Protein AF-A0A7C3W3I1-F1 (afdb_monomer_lite)

Sequence (43 aa):
PAGANQIVGRLEGIGLLREITG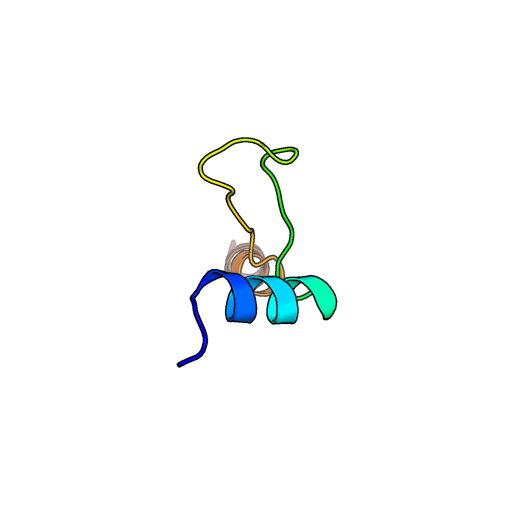YARNRRFRFEPYLRLFEEGGE

pLDDT: mean 87.41, std 11.2, range [49.44, 95.44]

Secondary structure (DSSP, 8-state):
---HHHHHHHHHHTTSSEE-STT-SS--EE-HHHHHHHHTT--

Foldseek 3Di:
DQDPVNVVVVCVVVVQWDWDPPPDPPIDIDRVVVVVVVVVPPD

Structure (mmCIF, N/CA/C/O backbone):
data_AF-A0A7C3W3I1-F1
#
_entry.id   AF-A0A7C3W3I1-F1
#
loop_
_atom_site.group_PDB
_atom_site.id
_atom_site.type_symbol
_atom_site.label_atom_id
_atom_site.label_alt_id
_atom_site.label_comp_id
_atom_site.label_asym_id
_atom_site.label_entity_id
_atom_site.label_seq_id
_atom_site.pdbx_PDB_ins_code
_atom_site.Cartn_x
_atom_site.Cartn_y
_atom_site.Cartn_z
_atom_site.occupancy
_atom_site.B_iso_or_equiv
_atom_site.auth_seq_id
_atom_site.auth_comp_id
_atom_site.auth_asym_id
_atom_site.auth_atom_id
_atom_site.pdbx_PDB_model_num
ATOM 1 N N . PRO A 1 1 ? 20.478 -10.719 1.820 1.00 62.78 1 PRO A N 1
ATOM 2 C CA . PRO A 1 1 ? 19.803 -9.536 2.408 1.00 62.78 1 PRO A CA 1
ATOM 3 C C . PRO A 1 1 ? 18.623 -9.149 1.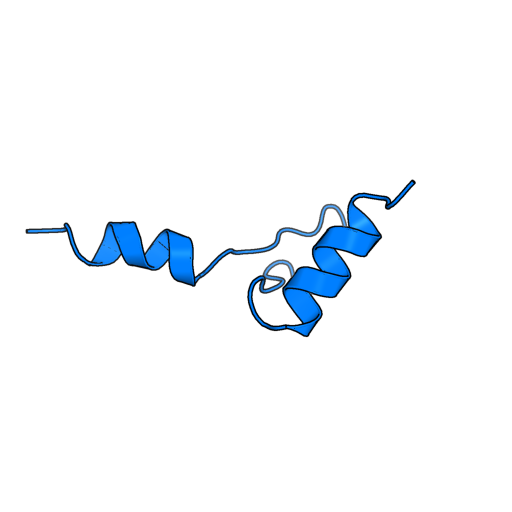513 1.00 62.78 1 PRO A C 1
ATOM 5 O O . PRO A 1 1 ? 18.808 -9.056 0.303 1.00 62.78 1 PRO A O 1
ATOM 8 N N . ALA A 1 2 ? 17.422 -8.993 2.067 1.00 68.81 2 ALA A N 1
ATOM 9 C CA . ALA A 1 2 ? 16.287 -8.492 1.297 1.00 68.81 2 ALA A CA 1
ATOM 10 C C . ALA A 1 2 ? 16.465 -6.981 1.093 1.00 68.81 2 ALA A C 1
ATOM 12 O O . ALA A 1 2 ? 16.551 -6.229 2.061 1.00 68.81 2 ALA A O 1
ATOM 13 N N . GLY A 1 3 ? 16.576 -6.533 -0.157 1.00 89.94 3 GLY A N 1
ATOM 14 C CA . GLY A 1 3 ? 16.606 -5.103 -0.462 1.00 89.94 3 GLY A CA 1
ATOM 15 C C . GLY A 1 3 ? 15.241 -4.461 -0.214 1.00 89.94 3 GLY A C 1
AT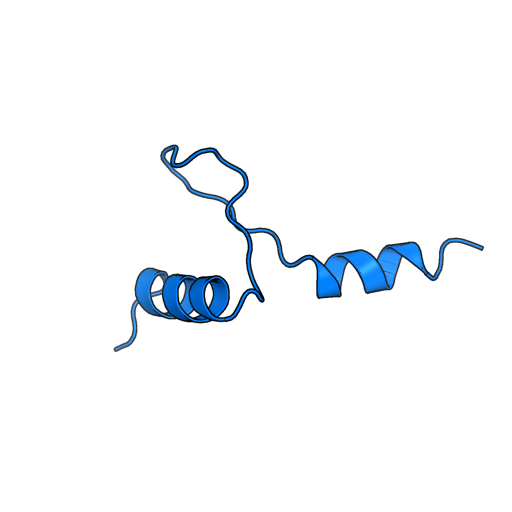OM 16 O O . GLY A 1 3 ? 14.213 -5.131 -0.327 1.00 89.94 3 GLY A O 1
ATOM 17 N N . ALA A 1 4 ? 15.211 -3.153 0.051 1.00 89.62 4 ALA A N 1
ATOM 18 C CA . ALA A 1 4 ? 13.962 -2.418 0.279 1.00 89.62 4 ALA A CA 1
ATOM 19 C C . ALA A 1 4 ? 12.940 -2.633 -0.857 1.00 89.62 4 ALA A C 1
ATOM 21 O O . ALA A 1 4 ? 11.759 -2.846 -0.600 1.00 89.62 4 ALA A O 1
ATOM 22 N N . ASN A 1 5 ? 13.411 -2.700 -2.108 1.00 89.56 5 ASN A N 1
ATOM 23 C CA . ASN A 1 5 ? 12.570 -2.988 -3.273 1.00 89.56 5 ASN A CA 1
ATOM 24 C C . ASN A 1 5 ? 11.872 -4.357 -3.205 1.00 89.56 5 ASN A C 1
ATOM 26 O O . ASN A 1 5 ? 10.726 -4.469 -3.630 1.00 89.56 5 ASN A O 1
ATOM 30 N N . GLN A 1 6 ? 12.535 -5.389 -2.671 1.00 93.06 6 GLN A N 1
ATOM 31 C CA . GLN A 1 6 ? 11.947 -6.726 -2.544 1.00 93.06 6 GLN A CA 1
ATOM 32 C C . GLN A 1 6 ? 10.835 -6.736 -1.487 1.00 93.06 6 GLN A C 1
ATOM 34 O O . GLN A 1 6 ? 9.782 -7.331 -1.701 1.00 93.06 6 GLN A O 1
ATOM 39 N N . ILE A 1 7 ? 11.057 -6.046 -0.365 1.00 93.50 7 ILE A N 1
AT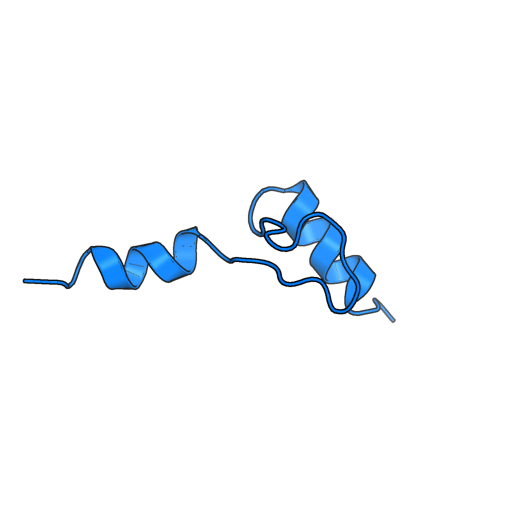OM 40 C CA . ILE A 1 7 ? 10.074 -5.933 0.717 1.00 93.50 7 ILE A CA 1
ATOM 41 C C . ILE A 1 7 ? 8.841 -5.179 0.218 1.00 93.50 7 ILE A C 1
ATOM 43 O O . ILE A 1 7 ? 7.728 -5.684 0.328 1.00 93.50 7 ILE A O 1
ATOM 47 N N . VAL A 1 8 ? 9.042 -4.010 -0.394 1.00 92.88 8 VAL A N 1
ATOM 48 C CA . VAL A 1 8 ? 7.945 -3.188 -0.921 1.00 92.88 8 VAL A CA 1
ATOM 49 C C . VAL A 1 8 ? 7.159 -3.935 -2.000 1.00 92.88 8 VAL A C 1
ATOM 51 O O . VAL A 1 8 ? 5.936 -3.915 -1.954 1.00 92.88 8 VAL A O 1
ATOM 54 N N . GLY A 1 9 ? 7.828 -4.660 -2.905 1.00 93.56 9 GLY A N 1
ATOM 55 C CA . GLY A 1 9 ? 7.149 -5.476 -3.918 1.00 93.56 9 GLY A CA 1
ATOM 56 C C . GLY A 1 9 ? 6.296 -6.597 -3.320 1.00 93.56 9 GLY A C 1
ATOM 57 O O . GLY A 1 9 ? 5.182 -6.834 -3.773 1.00 93.56 9 GLY A O 1
ATOM 58 N N . ARG A 1 10 ? 6.764 -7.255 -2.250 1.00 94.81 10 ARG A N 1
ATOM 59 C CA . ARG A 1 10 ? 5.958 -8.267 -1.548 1.00 94.81 10 ARG A CA 1
ATOM 60 C C . ARG A 1 10 ? 4.735 -7.651 -0.863 1.00 94.81 10 ARG A C 1
ATOM 62 O O . ARG A 1 10 ? 3.668 -8.251 -0.901 1.00 94.81 10 ARG A O 1
ATOM 69 N N . LEU A 1 11 ? 4.891 -6.485 -0.235 1.00 94.25 11 LEU A N 1
ATOM 70 C CA . LEU A 1 11 ? 3.800 -5.785 0.454 1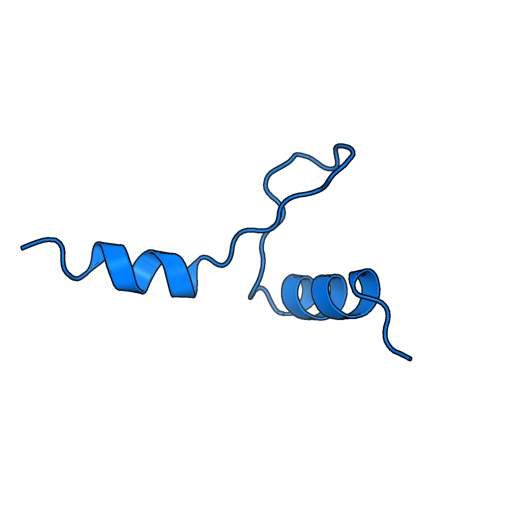.00 94.25 11 LEU A CA 1
ATOM 71 C C . LEU A 1 11 ? 2.767 -5.201 -0.523 1.00 94.25 11 LEU A C 1
ATOM 73 O O . LEU A 1 11 ? 1.576 -5.196 -0.226 1.00 94.25 11 LEU A O 1
ATOM 77 N N . GLU A 1 12 ? 3.205 -4.741 -1.692 1.00 94.12 12 GLU A N 1
ATOM 78 C CA . GLU A 1 12 ? 2.308 -4.322 -2.771 1.00 94.12 12 GLU A CA 1
ATOM 79 C C . GLU A 1 12 ? 1.576 -5.521 -3.393 1.00 94.12 12 GLU A C 1
ATOM 81 O O . GLU A 1 12 ? 0.360 -5.474 -3.551 1.00 94.12 12 GLU A O 1
ATOM 86 N N . GLY A 1 13 ? 2.267 -6.642 -3.629 1.00 94.00 13 GLY A N 1
ATOM 87 C CA . GLY A 1 13 ? 1.662 -7.856 -4.190 1.00 94.00 13 GLY A CA 1
ATOM 88 C C . GLY A 1 13 ? 0.562 -8.489 -3.326 1.00 94.00 13 GLY A C 1
ATOM 89 O O . GLY A 1 13 ? -0.314 -9.164 -3.858 1.00 94.00 13 GLY A O 1
ATOM 90 N N . ILE A 1 14 ? 0.569 -8.255 -2.008 1.00 94.75 14 ILE A N 1
ATOM 91 C CA . ILE A 1 14 ? -0.519 -8.664 -1.096 1.00 94.75 14 ILE A CA 1
ATOM 92 C C . ILE A 1 14 ? -1.596 -7.578 -0.910 1.00 94.75 14 ILE A C 1
ATOM 94 O O . ILE A 1 14 ? -2.521 -7.767 -0.125 1.00 94.75 14 ILE A O 1
ATOM 98 N N . GLY A 1 15 ? -1.468 -6.431 -1.585 1.00 91.75 15 GLY A N 1
ATOM 99 C CA . GLY A 1 15 ? -2.415 -5.314 -1.524 1.00 91.75 15 GLY A CA 1
ATOM 100 C C . GLY A 1 15 ? -2.285 -4.400 -0.300 1.00 91.75 15 GLY A C 1
ATOM 101 O O . GLY A 1 15 ? -3.142 -3.544 -0.098 1.00 91.75 15 GLY A O 1
ATOM 102 N N . LEU A 1 16 ? -1.235 -4.547 0.521 1.00 93.25 16 LEU A N 1
ATOM 103 C CA . LEU A 1 16 ? -1.019 -3.699 1.704 1.00 93.25 16 LEU A CA 1
ATOM 104 C C . LEU A 1 16 ? -0.548 -2.291 1.317 1.00 93.25 16 LEU A C 1
ATOM 106 O O . LEU A 1 16 ? -0.936 -1.299 1.934 1.00 93.25 16 LEU A O 1
ATOM 110 N N . LEU A 1 17 ? 0.312 -2.216 0.301 1.00 95.44 17 LEU A N 1
ATOM 111 C CA . LEU A 1 17 ? 0.829 -0.972 -0.254 1.00 95.44 17 LEU A CA 1
ATOM 112 C C . LEU A 1 17 ? 0.279 -0.744 -1.657 1.00 95.44 17 LEU A C 1
ATOM 114 O O . LEU A 1 17 ? 0.175 -1.677 -2.446 1.00 95.44 17 LEU A O 1
ATOM 118 N N . ARG A 1 18 ? 0.006 0.517 -1.992 1.00 94.25 18 ARG A N 1
ATOM 119 C CA . ARG A 1 18 ? -0.394 0.928 -3.340 1.00 94.25 18 ARG A CA 1
ATOM 120 C C . ARG A 1 18 ? 0.563 1.970 -3.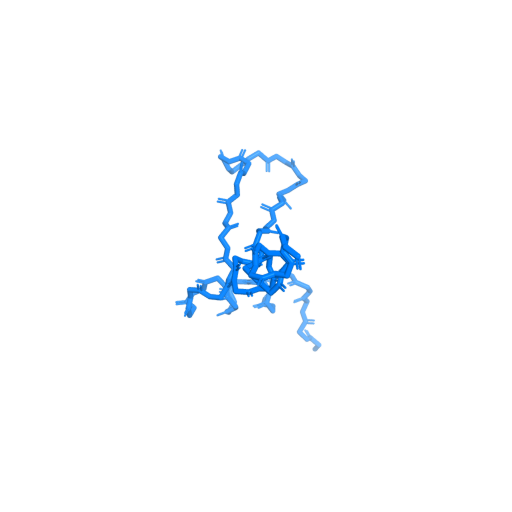893 1.00 94.25 18 ARG A C 1
ATOM 122 O O . ARG A 1 18 ? 0.843 2.964 -3.229 1.00 94.25 18 ARG A O 1
ATOM 129 N N . GLU A 1 19 ? 1.060 1.753 -5.102 1.00 94.88 19 GLU A N 1
ATOM 130 C CA . GLU A 1 19 ? 1.833 2.754 -5.838 1.00 94.88 19 GLU A CA 1
ATOM 131 C C . GLU A 1 19 ? 0.921 3.927 -6.237 1.00 94.88 19 GLU A C 1
ATOM 133 O O . GLU A 1 19 ? -0.217 3.720 -6.659 1.00 94.88 19 GLU A O 1
ATOM 138 N N . ILE A 1 20 ? 1.396 5.161 -6.036 1.00 95.00 20 ILE A N 1
ATOM 139 C CA . ILE A 1 20 ? 0.600 6.380 -6.290 1.00 95.00 20 ILE A CA 1
ATOM 140 C C . ILE A 1 20 ? 1.288 7.382 -7.224 1.00 95.00 20 ILE A C 1
ATOM 142 O O . ILE A 1 20 ? 0.792 8.490 -7.406 1.00 95.00 20 ILE A O 1
ATOM 146 N N . THR A 1 21 ? 2.455 7.040 -7.770 1.00 93.56 21 THR A N 1
ATOM 147 C CA . THR A 1 21 ? 3.283 7.942 -8.586 1.00 93.56 21 THR A CA 1
ATOM 148 C C . THR A 1 21 ? 3.230 7.640 -10.082 1.00 93.56 21 THR A C 1
ATOM 150 O O . THR A 1 21 ? 3.927 8.303 -10.846 1.00 93.56 21 THR A O 1
ATOM 153 N N . GLY A 1 22 ? 2.427 6.666 -10.522 1.00 91.94 22 GLY A N 1
ATOM 154 C CA . GLY A 1 22 ? 2.305 6.318 -11.937 1.00 91.94 22 GLY A CA 1
ATOM 155 C C . GLY A 1 22 ? 3.608 5.773 -12.525 1.00 91.94 22 GLY A C 1
ATOM 156 O O . GLY A 1 22 ? 3.925 6.052 -13.677 1.00 91.94 22 GLY A O 1
ATOM 157 N N . TYR A 1 23 ? 4.383 5.031 -11.730 1.00 88.44 23 TYR A N 1
ATOM 158 C CA . TYR A 1 23 ? 5.670 4.437 -12.119 1.00 88.44 23 TYR A CA 1
ATOM 159 C C . TYR A 1 23 ? 6.808 5.442 -12.402 1.00 88.44 23 TYR A C 1
ATOM 161 O O . TYR A 1 23 ? 7.807 5.091 -13.033 1.00 88.44 23 TYR A O 1
ATOM 169 N N . ALA A 1 24 ? 6.716 6.671 -11.886 1.00 92.62 24 ALA A N 1
ATOM 170 C CA . ALA A 1 24 ? 7.794 7.659 -11.956 1.00 92.62 24 ALA A CA 1
ATOM 171 C C . ALA A 1 24 ? 9.029 7.279 -11.102 1.00 92.62 24 ALA A C 1
ATOM 173 O O . ALA A 1 24 ? 8.995 6.390 -10.249 1.00 92.62 24 ALA A O 1
ATOM 174 N N . ARG A 1 25 ? 10.157 7.982 -11.295 1.00 89.44 25 ARG A N 1
ATOM 175 C CA . ARG A 1 25 ? 11.329 7.845 -10.402 1.00 89.44 25 ARG A CA 1
ATOM 176 C C . ARG A 1 25 ? 10.967 8.317 -8.987 1.00 89.44 25 ARG A C 1
ATOM 178 O O . ARG A 1 25 ? 10.125 9.191 -8.825 1.00 89.44 25 ARG A O 1
ATOM 185 N N . ASN A 1 26 ? 11.654 7.786 -7.969 1.00 89.12 26 ASN A N 1
ATOM 186 C CA . ASN A 1 26 ? 11.345 8.035 -6.549 1.00 89.12 26 ASN A CA 1
ATOM 187 C C . ASN A 1 26 ? 9.915 7.605 -6.172 1.00 89.12 26 ASN A C 1
ATOM 189 O O . ASN A 1 26 ? 9.172 8.364 -5.548 1.00 89.12 26 ASN A O 1
ATOM 193 N N . ARG A 1 27 ? 9.540 6.383 -6.581 1.00 92.50 27 ARG A N 1
ATOM 194 C CA . ARG A 1 27 ? 8.198 5.824 -6.375 1.00 92.50 27 ARG A CA 1
ATOM 195 C C . ARG A 1 27 ? 7.748 5.949 -4.926 1.00 92.50 27 ARG A C 1
ATOM 197 O O . ARG A 1 27 ? 8.486 5.576 -4.012 1.00 92.50 27 ARG A O 1
ATOM 204 N N . ARG A 1 28 ? 6.519 6.422 -4.731 1.00 93.06 28 ARG A N 1
ATOM 205 C CA . ARG A 1 28 ? 5.876 6.482 -3.415 1.00 93.06 28 ARG A CA 1
ATOM 206 C C . ARG A 1 28 ? 4.773 5.443 -3.335 1.00 93.06 28 ARG A C 1
ATOM 208 O O . ARG A 1 28 ? 4.024 5.237 -4.289 1.00 93.06 28 ARG A O 1
ATOM 215 N N . PHE A 1 29 ? 4.686 4.827 -2.166 1.00 94.69 29 PHE A N 1
ATOM 216 C CA . PHE A 1 29 ? 3.698 3.813 -1.846 1.00 94.69 29 PHE A CA 1
ATOM 217 C C . PHE A 1 29 ? 2.860 4.299 -0.677 1.00 94.69 29 PHE A C 1
ATOM 219 O O . PHE A 1 29 ? 3.391 4.854 0.286 1.00 94.69 29 PHE A O 1
ATOM 226 N N . ARG A 1 30 ? 1.552 4.100 -0.772 1.00 94.44 30 ARG A N 1
ATOM 227 C CA . ARG A 1 30 ? 0.595 4.486 0.252 1.00 94.44 30 ARG A CA 1
ATOM 228 C C . ARG A 1 30 ? 0.134 3.260 1.024 1.00 94.44 30 ARG A C 1
ATOM 230 O O . ARG A 1 30 ? -0.210 2.247 0.418 1.00 94.44 30 ARG A O 1
ATOM 237 N N . PHE A 1 31 ? 0.102 3.383 2.347 1.00 95.19 31 PHE A N 1
ATOM 238 C CA . PHE A 1 31 ? -0.437 2.371 3.245 1.00 95.19 31 PHE A CA 1
ATOM 239 C C . PHE A 1 31 ? -1.858 2.767 3.670 1.00 95.19 31 PHE A C 1
ATOM 241 O O . PHE A 1 31 ? -2.058 3.451 4.669 1.00 95.19 31 PHE A O 1
ATOM 248 N N . GLU A 1 32 ? -2.843 2.375 2.863 1.00 87.81 32 GLU A N 1
ATOM 249 C CA . GLU A 1 32 ? -4.246 2.789 3.022 1.00 87.81 32 GLU A CA 1
ATOM 250 C C . GLU A 1 32 ? -4.853 2.388 4.386 1.00 87.81 32 GLU A C 1
ATOM 252 O O . GLU A 1 32 ? -5.413 3.266 5.040 1.00 87.81 32 GLU A O 1
ATOM 257 N N . PRO A 1 33 ? -4.691 1.144 4.894 1.00 88.19 33 PRO A N 1
ATOM 258 C CA . PRO A 1 33 ? -5.178 0.777 6.228 1.00 88.19 33 PRO A CA 1
ATOM 259 C C . PRO A 1 33 ? -4.649 1.651 7.366 1.00 88.19 33 PRO A C 1
ATOM 261 O O . PRO A 1 33 ? -5.376 1.902 8.317 1.00 88.19 33 PRO A O 1
ATOM 264 N N . TYR A 1 34 ? -3.406 2.127 7.277 1.00 89.62 34 TYR A N 1
ATOM 265 C CA . TYR A 1 34 ? -2.846 3.010 8.298 1.00 89.62 34 TYR A CA 1
ATOM 266 C C . TYR A 1 34 ? -3.470 4.399 8.254 1.00 89.62 34 TYR A C 1
ATOM 268 O O . TYR A 1 34 ? -3.764 4.961 9.299 1.00 89.62 34 TYR A O 1
ATOM 276 N N . LEU A 1 35 ? -3.705 4.940 7.056 1.00 87.06 35 LEU A N 1
ATOM 277 C CA . LEU A 1 35 ? -4.346 6.247 6.908 1.00 87.06 35 LEU A CA 1
ATOM 278 C C . LEU A 1 35 ? -5.783 6.241 7.438 1.00 87.06 35 LEU A C 1
ATOM 280 O O . LEU A 1 35 ? -6.171 7.196 8.102 1.00 87.06 35 LEU A O 1
ATOM 284 N N . ARG A 1 36 ? -6.525 5.143 7.240 1.00 87.12 36 ARG A N 1
ATOM 285 C CA . ARG A 1 36 ? -7.893 4.987 7.767 1.00 87.12 36 ARG A CA 1
ATOM 286 C C . ARG A 1 36 ? -7.985 5.119 9.286 1.00 87.12 36 ARG A C 1
ATOM 288 O O . ARG A 1 36 ? -8.982 5.635 9.775 1.00 87.12 36 ARG A O 1
ATOM 295 N N . LEU A 1 37 ? -6.943 4.727 10.028 1.00 88.31 37 LEU A N 1
ATOM 296 C CA . LEU A 1 37 ? -6.902 4.889 11.491 1.00 88.31 37 LEU A CA 1
ATOM 297 C C . LEU A 1 37 ? -7.036 6.355 11.927 1.00 88.31 37 LEU A C 1
ATOM 299 O O . LEU A 1 37 ? -7.436 6.625 13.053 1.00 88.31 37 LEU A O 1
ATOM 303 N N . PHE A 1 38 ? -6.689 7.295 11.046 1.00 86.50 38 PHE A N 1
ATOM 304 C CA . PHE A 1 38 ? -6.780 8.730 11.305 1.00 86.50 38 PHE A CA 1
ATOM 305 C C . PHE A 1 38 ? -8.060 9.358 10.744 1.00 86.50 38 PHE A C 1
ATOM 307 O O . PHE A 1 38 ? -8.365 10.494 11.089 1.00 86.50 38 PHE A O 1
ATOM 314 N N . GLU A 1 39 ? -8.809 8.645 9.899 1.00 83.38 39 GLU A N 1
ATOM 315 C CA . GLU A 1 39 ? -10.099 9.112 9.375 1.00 83.38 39 GLU A CA 1
ATOM 316 C C . GLU A 1 39 ? -11.247 8.837 10.365 1.00 83.38 39 GLU A C 1
ATOM 318 O O . GLU A 1 39 ? -12.221 9.580 10.389 1.00 83.38 39 GLU A O 1
ATOM 323 N N . GLU A 1 40 ? -11.119 7.818 11.222 1.00 67.81 40 GLU A N 1
ATOM 324 C CA . GLU A 1 40 ? -12.169 7.370 12.158 1.00 67.81 40 GLU A CA 1
ATOM 325 C C . GLU A 1 40 ? -12.172 8.117 13.514 1.00 67.81 40 GLU A C 1
ATOM 327 O O . GLU A 1 40 ? -13.086 7.947 14.313 1.00 67.81 40 GLU A O 1
ATOM 332 N N . GLY A 1 41 ? -11.176 8.974 13.775 1.00 60.50 41 GLY A N 1
ATOM 333 C CA . GLY A 1 41 ? -11.053 9.780 15.004 1.00 60.50 41 GLY A CA 1
ATOM 334 C C . GLY A 1 41 ? -11.333 11.277 14.823 1.00 60.50 41 GLY A C 1
ATOM 335 O O . GLY A 1 41 ? -10.909 12.079 15.650 1.00 60.50 41 GLY A O 1
ATOM 336 N N . GLY A 1 42 ? -11.961 11.664 13.710 1.00 57.81 42 GLY A N 1
ATOM 337 C CA . GLY A 1 42 ? -12.299 13.049 13.373 1.00 57.81 42 GLY A CA 1
ATOM 338 C C . GLY A 1 42 ? -13.639 13.528 13.939 1.00 57.81 42 GLY A C 1
ATOM 339 O O . GLY A 1 42 ? -14.368 14.194 13.209 1.00 57.81 42 GLY A O 1
ATOM 340 N N . GLU A 1 43 ? -13.964 13.185 15.189 1.00 49.44 43 GLU A N 1
ATOM 341 C CA . GLU A 1 43 ? -15.065 13.774 15.973 1.00 49.44 43 GLU A CA 1
ATOM 342 C C . GLU A 1 43 ? -14.685 13.881 17.457 1.00 49.44 43 GLU A C 1
ATOM 344 O O . GLU A 1 43 ? -14.175 12.880 18.015 1.00 49.44 43 GLU A O 1
#

Radius of gyration: 12.77 Å; chains: 1; bounding box: 35×23×28 Å